Protein AF-A0A4Q9FJA8-F1 (afdb_monomer_lite)

Secondary structure (DSSP, 8-state):
-HHHHHHHHHHHT-SSEEEEEEEETTEEEEEEEE--GGGTT--HHHHHHHHHHHHHHHHHHH-TTS--EEEEEETTSS--------S-------

Foldseek 3Di:
DVVLVVVLCVVVVADDKDWDWDDDPNAIEIEIEGADPVCVPDDPVRVVVSQVVSVVSCCVPPPCPRHDYYHYYYPPDDDPDDPPPVVDDPDDDD

Structure (mmCIF, N/CA/C/O backbone):
data_AF-A0A4Q9FJA8-F1
#
_entry.id   AF-A0A4Q9FJA8-F1
#
loop_
_atom_site.group_PDB
_atom_site.id
_atom_site.type_symbol
_atom_site.label_atom_id
_atom_site.label_alt_id
_atom_site.label_comp_id
_atom_site.label_asym_id
_atom_site.label_entity_id
_atom_site.label_seq_id
_atom_site.pdbx_PDB_ins_code
_atom_site.Cartn_x
_atom_site.Cartn_y
_atom_site.Cartn_z
_atom_site.occupancy
_atom_site.B_iso_or_equiv
_atom_site.auth_seq_id
_atom_site.auth_comp_id
_atom_site.auth_asym_id
_atom_site.auth_atom_id
_atom_site.pdbx_PDB_model_num
ATOM 1 N N . MET A 1 1 ? 0.950 4.291 -12.894 1.00 74.44 1 MET A N 1
ATOM 2 C CA . MET A 1 1 ? 0.688 4.865 -11.549 1.00 74.44 1 MET A CA 1
ATOM 3 C C . MET A 1 1 ? -0.795 4.944 -11.199 1.00 74.44 1 MET A C 1
ATOM 5 O O . MET A 1 1 ? -1.135 4.593 -10.078 1.00 74.44 1 MET A O 1
ATOM 9 N N . LYS A 1 2 ? -1.669 5.404 -12.110 1.00 81.19 2 LYS A N 1
ATOM 10 C CA . LYS A 1 2 ? -3.123 5.462 -11.872 1.00 81.19 2 LYS A CA 1
ATOM 11 C C . LYS A 1 2 ? -3.732 4.080 -11.580 1.00 81.19 2 LYS A C 1
ATOM 13 O O . LYS A 1 2 ? -4.423 3.939 -10.587 1.00 81.19 2 LYS A O 1
ATOM 18 N N . GLU A 1 3 ? -3.365 3.075 -12.369 1.00 84.94 3 GLU A N 1
ATOM 19 C CA . GLU A 1 3 ? -3.805 1.681 -12.198 1.00 84.94 3 GLU A CA 1
ATOM 20 C C . GLU A 1 3 ? -3.414 1.097 -10.832 1.00 84.94 3 GLU A C 1
ATOM 22 O O . GLU A 1 3 ? -4.279 0.679 -10.074 1.00 84.94 3 GLU A O 1
ATOM 27 N N . LEU A 1 4 ? -2.136 1.197 -10.442 1.00 83.62 4 LEU A N 1
ATOM 28 C CA . LEU A 1 4 ? -1.680 0.757 -9.116 1.00 83.62 4 LEU A CA 1
ATOM 29 C C . LEU A 1 4 ? -2.434 1.451 -7.971 1.00 83.62 4 LEU A C 1
ATOM 31 O O . LEU A 1 4 ? -2.753 0.829 -6.961 1.00 83.62 4 LEU A O 1
ATOM 35 N N . LYS A 1 5 ? -2.713 2.751 -8.122 1.00 87.75 5 LYS A N 1
ATOM 36 C CA . LYS A 1 5 ? -3.497 3.503 -7.143 1.00 87.75 5 LYS A CA 1
ATOM 37 C C . LYS A 1 5 ? -4.910 2.931 -7.023 1.00 87.75 5 LYS A C 1
ATOM 39 O O . LYS A 1 5 ? -5.354 2.684 -5.910 1.00 87.75 5 LYS A O 1
ATOM 44 N N . GLU A 1 6 ? -5.588 2.718 -8.147 1.00 90.00 6 GLU A N 1
ATOM 45 C CA . GLU A 1 6 ? -6.950 2.175 -8.194 1.00 90.00 6 GLU A CA 1
ATOM 46 C C . GLU A 1 6 ? -7.023 0.757 -7.622 1.00 90.00 6 GLU A C 1
ATOM 48 O O . GLU A 1 6 ? -7.939 0.455 -6.859 1.00 90.00 6 GLU A O 1
ATOM 53 N N . GLU A 1 7 ? -6.039 -0.089 -7.919 1.00 89.19 7 GLU A N 1
ATOM 54 C CA . GLU A 1 7 ? -6.003 -1.466 -7.431 1.00 89.19 7 GLU A CA 1
ATOM 55 C C . GLU A 1 7 ? -5.782 -1.527 -5.916 1.00 89.19 7 GLU A C 1
ATOM 57 O O . GLU A 1 7 ? -6.541 -2.191 -5.214 1.00 89.19 7 GLU A O 1
ATOM 62 N N . ILE A 1 8 ? -4.831 -0.751 -5.378 1.00 87.44 8 ILE A N 1
ATOM 63 C CA . ILE A 1 8 ? -4.626 -0.646 -3.923 1.00 87.44 8 ILE A CA 1
ATOM 64 C C . ILE A 1 8 ? -5.868 -0.063 -3.237 1.00 87.44 8 ILE A C 1
ATOM 66 O O . ILE A 1 8 ? -6.293 -0.573 -2.198 1.00 87.44 8 ILE A O 1
ATOM 70 N N . SER A 1 9 ? -6.454 0.996 -3.806 1.00 90.31 9 SER A N 1
ATOM 71 C CA . SER A 1 9 ? -7.674 1.610 -3.278 1.00 90.31 9 SER A CA 1
ATOM 72 C C . SER A 1 9 ? -8.826 0.616 -3.219 1.00 90.31 9 SER A C 1
ATOM 74 O O . SER A 1 9 ? -9.521 0.562 -2.212 1.00 90.31 9 SER A O 1
ATOM 76 N N . LYS A 1 10 ? -9.014 -0.198 -4.259 1.00 91.19 10 LYS A N 1
ATOM 77 C CA . LYS A 1 10 ? -10.106 -1.171 -4.327 1.00 91.19 10 LYS A CA 1
ATOM 78 C C . LYS A 1 10 ? -9.884 -2.374 -3.408 1.00 91.19 10 LYS A C 1
ATOM 80 O O . LYS A 1 10 ? -10.819 -2.794 -2.737 1.00 91.19 10 LYS A O 1
ATOM 85 N N . GLU A 1 11 ? -8.671 -2.923 -3.375 1.00 89.94 11 GLU A N 1
ATOM 86 C CA . GLU A 1 11 ? -8.341 -4.134 -2.608 1.00 89.94 11 GLU A CA 1
ATOM 87 C C . GLU A 1 11 ? -8.397 -3.891 -1.088 1.00 89.94 11 GLU A C 1
ATOM 89 O O . GLU A 1 11 ? -8.866 -4.740 -0.333 1.00 89.94 11 GLU A O 1
ATOM 94 N N . TYR A 1 12 ? -7.937 -2.720 -0.631 1.00 87.50 12 TYR A N 1
ATOM 95 C CA . TYR A 1 12 ? -7.827 -2.385 0.799 1.00 87.50 12 TYR A CA 1
ATOM 96 C C . TYR A 1 12 ? -8.777 -1.272 1.248 1.00 87.50 12 TYR A C 1
ATOM 98 O O . TYR A 1 12 ? -8.675 -0.785 2.385 1.00 87.50 12 TYR A O 1
ATOM 106 N N . ASP A 1 13 ? -9.703 -0.875 0.372 1.00 89.69 13 ASP A N 1
ATOM 107 C CA . ASP A 1 13 ? -10.706 0.158 0.634 1.00 89.69 13 ASP A CA 1
ATOM 108 C C . ASP A 1 13 ? -10.053 1.510 1.015 1.00 89.69 13 ASP A C 1
ATOM 110 O O . ASP A 1 13 ? -10.450 2.181 1.959 1.00 89.69 13 ASP A O 1
ATOM 114 N N . ILE A 1 14 ? -8.953 1.882 0.351 1.00 88.75 14 ILE A N 1
ATOM 115 C CA . ILE A 1 14 ? -8.164 3.076 0.704 1.00 88.75 14 ILE A CA 1
ATOM 116 C C . ILE A 1 14 ? -8.619 4.275 -0.120 1.00 88.75 14 ILE A C 1
ATOM 118 O O . ILE A 1 14 ? -8.430 4.300 -1.338 1.00 88.75 14 ILE A O 1
ATOM 122 N N . GLU A 1 15 ? -9.146 5.297 0.541 1.00 87.62 15 GLU A N 1
ATOM 123 C CA . GLU A 1 15 ? -9.674 6.498 -0.110 1.00 87.62 15 GLU A CA 1
ATOM 124 C C . GLU A 1 15 ? -8.568 7.532 -0.351 1.00 87.62 15 GLU A C 1
ATOM 126 O O . GLU A 1 15 ? -8.383 8.029 -1.468 1.00 87.62 15 GLU A O 1
ATOM 131 N N . ASN A 1 16 ? -7.774 7.832 0.679 1.00 87.88 16 ASN A N 1
ATOM 132 C CA . ASN A 1 16 ? -6.690 8.800 0.604 1.00 87.88 16 ASN A CA 1
ATOM 133 C C . ASN A 1 16 ? -5.346 8.091 0.411 1.00 87.88 16 ASN A C 1
ATOM 135 O O . ASN A 1 16 ? -4.643 7.748 1.363 1.00 87.88 16 ASN A O 1
ATOM 139 N N . ILE A 1 17 ? -4.974 7.899 -0.854 1.00 88.25 17 ILE A N 1
ATOM 140 C CA . ILE A 1 17 ? -3.672 7.363 -1.252 1.00 88.25 17 ILE A CA 1
ATOM 141 C C . ILE A 1 17 ? -2.969 8.285 -2.257 1.00 88.25 17 ILE A C 1
ATOM 143 O O . ILE A 1 17 ? -3.536 8.714 -3.273 1.00 88.25 17 ILE A O 1
ATOM 147 N N . LYS A 1 18 ? -1.692 8.568 -1.988 1.00 88.50 18 LYS A N 1
ATOM 148 C CA . LYS A 1 18 ? -0.779 9.270 -2.899 1.00 88.50 18 LYS A CA 1
ATOM 149 C C . LYS A 1 18 ? 0.364 8.337 -3.263 1.00 88.50 18 LYS A C 1
ATOM 151 O O . LYS A 1 18 ? 0.970 7.733 -2.388 1.00 88.50 18 LYS A O 1
ATOM 156 N N . ILE A 1 19 ? 0.662 8.242 -4.552 1.00 86.75 19 ILE A N 1
ATOM 157 C CA . ILE A 1 19 ? 1.775 7.449 -5.076 1.00 86.75 19 ILE A CA 1
ATOM 158 C C . ILE A 1 19 ? 2.706 8.405 -5.814 1.00 86.75 19 ILE A C 1
ATOM 160 O O . ILE A 1 19 ? 2.225 9.270 -6.544 1.00 86.75 19 ILE A O 1
ATOM 164 N N . ASN A 1 20 ? 4.014 8.271 -5.628 1.00 85.62 20 ASN A N 1
ATOM 165 C CA . ASN A 1 20 ? 5.023 8.969 -6.416 1.00 85.62 20 ASN A CA 1
ATOM 166 C C . ASN A 1 20 ? 6.263 8.089 -6.604 1.00 85.62 20 ASN A C 1
ATOM 168 O O . ASN A 1 20 ? 6.467 7.132 -5.862 1.00 85.62 20 ASN A O 1
ATOM 172 N N . ILE A 1 21 ? 7.074 8.411 -7.607 1.00 82.25 21 ILE A N 1
ATOM 173 C CA . ILE A 1 21 ? 8.373 7.778 -7.825 1.00 82.25 21 ILE A CA 1
ATOM 174 C C . ILE A 1 21 ? 9.440 8.856 -7.648 1.00 82.25 21 ILE A C 1
ATOM 176 O O . ILE A 1 21 ? 9.333 9.937 -8.227 1.00 82.25 21 ILE A O 1
ATOM 180 N N . THR A 1 22 ? 10.450 8.580 -6.831 1.00 82.81 22 THR A N 1
ATOM 181 C CA . THR A 1 22 ? 11.584 9.479 -6.580 1.00 82.81 22 THR A CA 1
ATOM 182 C C . THR A 1 22 ? 12.891 8.775 -6.890 1.00 82.81 22 THR A C 1
ATOM 184 O O . THR A 1 22 ? 13.029 7.600 -6.574 1.00 82.81 22 THR A O 1
ATOM 187 N N . ASN A 1 23 ? 13.874 9.499 -7.417 1.00 80.75 23 ASN A N 1
ATOM 188 C CA . ASN A 1 23 ? 15.222 8.966 -7.594 1.00 80.75 23 ASN A CA 1
ATOM 189 C C . ASN A 1 23 ? 16.052 9.214 -6.329 1.00 80.75 23 ASN A C 1
ATOM 191 O O . ASN A 1 23 ? 16.233 10.367 -5.936 1.00 80.75 23 ASN A O 1
ATOM 195 N N . GLN A 1 24 ? 16.564 8.153 -5.708 1.00 68.62 24 GLN A N 1
ATOM 196 C CA . GLN A 1 24 ? 17.541 8.225 -4.617 1.00 68.62 24 GLN A CA 1
ATOM 197 C C . GLN A 1 24 ? 18.792 7.453 -5.023 1.00 68.62 24 GLN A C 1
ATOM 199 O O . GLN A 1 24 ? 18.701 6.275 -5.338 1.00 68.62 24 GLN A O 1
ATOM 204 N N . AS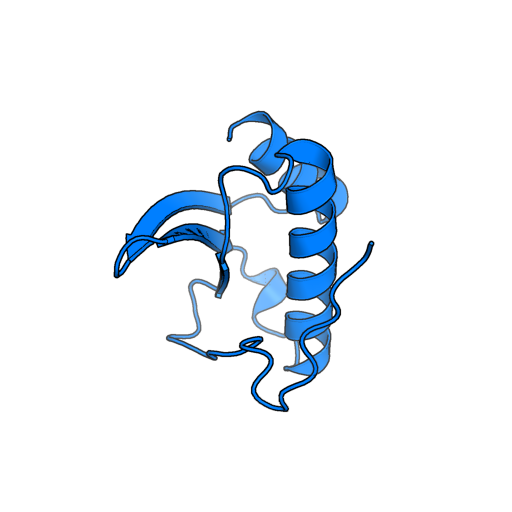P A 1 25 ? 19.949 8.119 -5.054 1.00 65.69 25 ASP A N 1
ATOM 205 C CA . ASP A 1 25 ? 21.266 7.493 -5.252 1.00 65.69 25 ASP A CA 1
ATOM 206 C C . ASP A 1 25 ? 21.348 6.462 -6.401 1.00 65.69 25 ASP A C 1
ATOM 208 O O . ASP A 1 25 ? 22.036 5.450 -6.291 1.00 65.69 25 ASP A O 1
ATOM 212 N N . LYS A 1 26 ? 20.705 6.777 -7.541 1.00 67.81 26 LYS A N 1
ATOM 213 C CA . LYS A 1 26 ? 20.600 5.968 -8.784 1.00 67.81 26 LYS A CA 1
ATOM 214 C C . LYS A 1 26 ? 19.527 4.872 -8.790 1.00 67.81 26 LYS A C 1
ATOM 216 O O . LYS A 1 26 ? 19.440 4.130 -9.764 1.00 67.81 26 LYS A O 1
ATOM 221 N N . GLU A 1 27 ? 18.678 4.811 -7.775 1.00 70.12 27 GLU A N 1
ATOM 222 C CA . GLU A 1 27 ? 17.547 3.888 -7.703 1.00 70.12 27 GLU A CA 1
ATOM 223 C C . GLU A 1 27 ? 16.221 4.650 -7.794 1.00 70.12 27 GLU A C 1
ATOM 225 O O . GLU A 1 27 ? 16.064 5.723 -7.203 1.00 70.12 27 GLU A O 1
ATOM 230 N N . GLN A 1 28 ? 15.249 4.097 -8.526 1.00 75.44 28 GLN A N 1
ATOM 231 C CA . GLN A 1 28 ? 13.877 4.596 -8.467 1.00 75.44 28 GLN A CA 1
ATOM 232 C C . GLN A 1 28 ? 13.175 3.992 -7.249 1.00 75.44 28 GLN A C 1
ATOM 234 O O . GLN A 1 28 ? 13.135 2.771 -7.061 1.00 75.44 28 GLN A O 1
ATOM 239 N N . VAL A 1 29 ? 12.601 4.869 -6.434 1.00 78.38 29 VAL A N 1
ATOM 240 C CA . VAL A 1 29 ? 11.875 4.543 -5.211 1.00 78.38 29 VAL A CA 1
ATOM 241 C C . VAL A 1 29 ? 10.406 4.875 -5.406 1.00 78.38 29 VAL A C 1
ATOM 243 O O . VAL A 1 29 ? 10.053 6.031 -5.627 1.00 78.38 29 VAL A O 1
ATOM 246 N N . LEU A 1 30 ? 9.542 3.876 -5.278 1.00 81.31 30 LEU A N 1
ATOM 247 C CA . LEU A 1 30 ? 8.097 4.042 -5.245 1.00 81.31 30 LEU A CA 1
ATOM 248 C C . LEU A 1 30 ? 7.656 4.421 -3.830 1.00 81.31 30 LEU A C 1
ATOM 250 O O . LEU A 1 30 ? 7.711 3.597 -2.920 1.00 81.31 30 LEU A O 1
ATOM 254 N N . ASN A 1 31 ? 7.174 5.644 -3.631 1.00 83.00 31 ASN A N 1
ATOM 255 C CA . ASN A 1 31 ? 6.576 6.053 -2.366 1.00 83.00 31 ASN A CA 1
ATOM 256 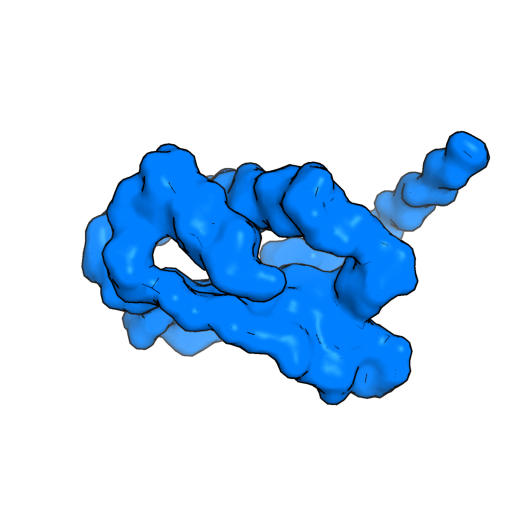C C . ASN A 1 31 ? 5.055 5.997 -2.457 1.00 83.00 31 ASN A C 1
ATOM 258 O O . ASN A 1 31 ? 4.445 6.537 -3.379 1.00 83.00 31 ASN A O 1
ATOM 262 N N . ILE A 1 32 ? 4.449 5.387 -1.447 1.00 84.75 32 ILE A N 1
ATOM 263 C CA . ILE A 1 32 ? 3.012 5.292 -1.248 1.00 84.75 32 ILE A CA 1
ATOM 264 C C . ILE A 1 32 ? 2.706 5.902 0.118 1.00 84.75 32 ILE A C 1
ATOM 266 O O . ILE A 1 32 ? 3.265 5.503 1.140 1.00 84.75 32 ILE A O 1
ATOM 270 N N . LEU A 1 33 ? 1.822 6.888 0.139 1.00 86.62 33 LEU A N 1
ATOM 271 C CA . LEU A 1 33 ? 1.318 7.526 1.346 1.00 86.62 33 LEU A CA 1
ATOM 272 C C . LEU A 1 33 ? -0.162 7.187 1.489 1.00 86.62 33 LEU A C 1
ATOM 274 O O . LEU A 1 33 ? -0.932 7.450 0.568 1.00 86.62 33 LEU A O 1
ATOM 278 N N . ILE A 1 34 ? -0.538 6.642 2.641 1.00 85.94 34 ILE A N 1
ATOM 279 C CA . ILE A 1 34 ? -1.920 6.376 3.035 1.00 85.94 34 ILE A CA 1
ATOM 280 C C . ILE A 1 34 ? -2.323 7.397 4.101 1.00 85.94 34 ILE A C 1
ATOM 282 O O . ILE A 1 34 ? -1.702 7.475 5.161 1.00 85.94 34 ILE A O 1
ATOM 286 N N . GLY A 1 35 ? -3.370 8.167 3.826 1.00 83.69 35 GLY A N 1
ATOM 287 C CA . GLY A 1 35 ? -3.921 9.182 4.726 1.00 83.69 35 GLY A CA 1
ATOM 288 C C . GLY A 1 35 ? -5.183 8.766 5.475 1.00 83.69 35 GLY A C 1
ATOM 289 O O . GLY A 1 35 ? -5.785 9.582 6.172 1.00 83.69 35 GLY A O 1
ATOM 290 N N . ASP A 1 36 ? -5.598 7.506 5.359 1.00 83.81 36 ASP A N 1
ATOM 291 C CA . ASP A 1 36 ? -6.837 7.042 5.972 1.00 83.81 36 ASP A CA 1
ATOM 292 C C . ASP A 1 36 ? -6.675 6.757 7.464 1.00 83.81 36 ASP A C 1
ATOM 294 O O . ASP A 1 36 ? -5.843 5.959 7.909 1.00 83.81 36 ASP A O 1
ATOM 298 N N . SER A 1 37 ? -7.559 7.360 8.256 1.00 81.50 37 SER A N 1
ATOM 299 C CA . SER A 1 37 ? -7.500 7.267 9.714 1.00 81.50 37 SER A CA 1
ATOM 300 C C . SER A 1 37 ? -7.755 5.860 10.270 1.00 81.50 37 SER A C 1
ATOM 302 O O . SER A 1 37 ? -7.305 5.558 11.379 1.00 81.50 37 SER A O 1
ATOM 304 N N . LYS A 1 38 ? -8.400 4.977 9.493 1.00 84.94 38 LYS A N 1
ATOM 305 C CA . LYS A 1 38 ? -8.671 3.580 9.867 1.00 84.94 38 LYS A CA 1
ATOM 306 C C . LYS A 1 38 ? -7.399 2.761 10.115 1.00 84.94 38 LYS A C 1
ATOM 308 O O . LYS A 1 38 ? -7.424 1.801 10.882 1.00 84.94 38 LYS A O 1
ATOM 313 N N . PHE A 1 39 ? -6.273 3.174 9.530 1.00 83.25 39 PHE A N 1
ATOM 314 C CA . PHE A 1 39 ? -4.978 2.517 9.713 1.00 83.25 39 PHE A CA 1
ATOM 315 C C . PHE A 1 39 ? -4.175 3.050 10.907 1.00 83.25 39 PHE A C 1
ATOM 317 O O . PHE A 1 39 ? -3.158 2.456 11.263 1.00 83.25 39 PHE A O 1
ATOM 324 N N . ASN A 1 40 ? -4.627 4.117 11.579 1.00 79.75 40 ASN A N 1
ATOM 325 C CA . ASN A 1 40 ? -3.927 4.661 12.752 1.00 79.75 40 ASN A CA 1
ATOM 326 C C . ASN A 1 40 ? -3.846 3.642 13.894 1.00 79.75 40 ASN A C 1
ATOM 328 O O . ASN A 1 40 ? -2.837 3.562 14.585 1.00 79.75 40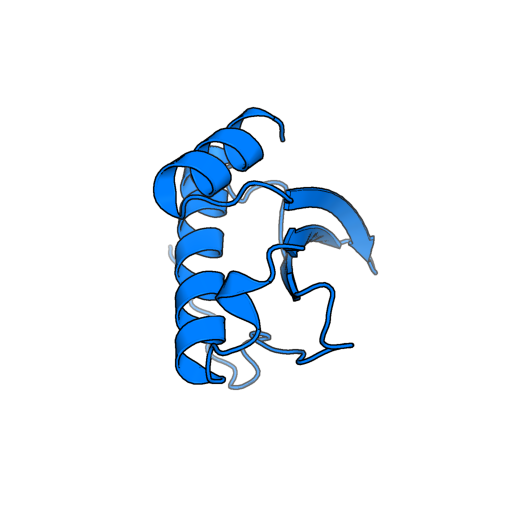 ASN A O 1
ATOM 332 N N . ASN A 1 41 ? -4.887 2.821 14.050 1.00 81.00 41 ASN A N 1
ATOM 333 C CA . ASN A 1 41 ? -4.962 1.809 15.104 1.00 81.00 41 ASN A CA 1
ATOM 334 C C . ASN A 1 41 ? -4.256 0.497 14.726 1.00 81.00 41 ASN A C 1
ATOM 336 O O . ASN A 1 41 ? -4.305 -0.474 15.483 1.00 81.00 41 ASN A O 1
ATOM 340 N N . TYR A 1 42 ? -3.623 0.418 13.551 1.00 82.62 42 TYR A N 1
ATOM 341 C CA . TYR A 1 42 ? -2.874 -0.774 13.181 1.00 82.62 42 TYR A CA 1
ATOM 342 C C . TYR A 1 42 ? -1.608 -0.869 14.031 1.00 82.62 42 TYR A C 1
ATOM 344 O O . TYR A 1 42 ? -0.781 0.044 14.065 1.00 82.62 42 TYR A O 1
ATOM 352 N N . ASN A 1 43 ? -1.415 -2.028 14.657 1.00 82.00 43 ASN A N 1
ATOM 353 C CA . ASN A 1 43 ? -0.130 -2.372 15.249 1.00 82.00 43 ASN A CA 1
ATOM 354 C C . ASN A 1 43 ? 0.945 -2.562 14.160 1.00 82.00 43 ASN A C 1
ATOM 356 O O . ASN A 1 43 ? 0.646 -2.722 12.971 1.00 82.00 43 ASN A O 1
ATOM 360 N N . THR A 1 44 ? 2.211 -2.590 14.575 1.00 79.06 44 THR A N 1
ATOM 361 C CA . THR A 1 44 ? 3.368 -2.729 13.677 1.00 79.06 44 THR A CA 1
ATOM 362 C C . THR A 1 44 ? 3.250 -3.930 12.738 1.00 79.06 44 THR A C 1
ATOM 364 O O . THR A 1 44 ? 3.532 -3.805 11.550 1.00 79.06 44 THR A O 1
ATOM 367 N N . ARG A 1 45 ? 2.769 -5.079 13.232 1.00 81.25 45 ARG A N 1
ATOM 368 C CA . ARG A 1 45 ? 2.617 -6.301 12.428 1.00 81.25 45 ARG A CA 1
ATOM 369 C C . ARG A 1 45 ? 1.583 -6.130 11.316 1.00 81.25 45 ARG A C 1
ATOM 371 O O . ARG A 1 45 ? 1.825 -6.546 10.187 1.00 81.25 45 ARG A O 1
ATOM 378 N N . ASN A 1 46 ? 0.448 -5.503 11.614 1.00 82.69 46 ASN A N 1
ATOM 379 C CA . ASN A 1 46 ? -0.599 -5.243 10.629 1.00 82.69 46 ASN A CA 1
ATOM 380 C C . ASN A 1 46 ? -0.139 -4.218 9.586 1.00 82.69 46 ASN A C 1
ATOM 382 O O . ASN A 1 46 ? -0.399 -4.407 8.400 1.00 82.69 46 ASN A O 1
ATOM 386 N N . LYS A 1 47 ? 0.609 -3.184 9.998 1.00 81.88 47 LYS A N 1
ATOM 387 C CA . LYS A 1 47 ? 1.230 -2.218 9.074 1.00 81.88 47 LYS A CA 1
ATOM 388 C C . LYS A 1 47 ? 2.246 -2.893 8.149 1.00 81.88 47 LYS A C 1
ATOM 390 O O . LYS A 1 47 ? 2.206 -2.675 6.943 1.00 81.88 47 LYS A O 1
ATOM 395 N N . GLN A 1 48 ? 3.105 -3.760 8.688 1.00 80.31 48 GLN A N 1
ATOM 396 C CA . GLN A 1 48 ? 4.068 -4.542 7.903 1.00 80.31 48 GLN A CA 1
ATOM 397 C C . GLN A 1 48 ? 3.376 -5.493 6.922 1.00 80.31 48 GLN A C 1
ATOM 399 O O . GLN A 1 48 ? 3.782 -5.574 5.765 1.00 80.31 48 GLN A O 1
ATOM 404 N N . LYS A 1 49 ? 2.309 -6.179 7.354 1.00 84.44 49 LYS A N 1
ATOM 405 C CA . LYS A 1 49 ? 1.516 -7.051 6.478 1.00 84.44 49 LYS A CA 1
ATOM 406 C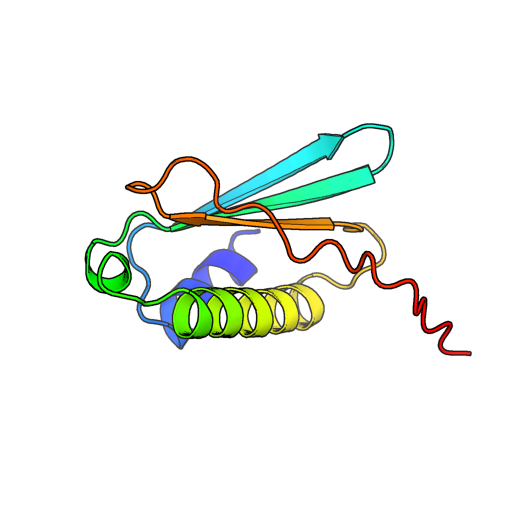 C . LYS A 1 49 ? 0.901 -6.262 5.321 1.00 84.44 49 LYS A C 1
ATOM 408 O O . LYS A 1 49 ? 1.018 -6.688 4.179 1.00 84.44 49 LYS A O 1
ATOM 413 N N . LEU A 1 50 ? 0.300 -5.105 5.603 1.00 84.69 50 LEU A N 1
ATOM 414 C CA . LEU A 1 50 ? -0.273 -4.241 4.571 1.00 84.69 50 LEU A CA 1
ATOM 415 C C . LEU A 1 50 ? 0.803 -3.738 3.597 1.00 84.69 50 LEU A C 1
ATOM 417 O O . LEU A 1 50 ? 0.612 -3.807 2.387 1.00 84.69 50 LEU A O 1
ATOM 421 N N . ALA A 1 51 ? 1.958 -3.306 4.110 1.00 83.69 51 ALA A N 1
ATOM 422 C CA . ALA A 1 51 ? 3.090 -2.890 3.285 1.00 83.69 51 ALA A CA 1
ATOM 423 C C . ALA A 1 51 ? 3.577 -4.005 2.352 1.00 83.69 51 ALA A C 1
ATOM 425 O O . ALA A 1 51 ? 3.844 -3.756 1.178 1.00 83.69 51 ALA A O 1
ATOM 426 N N . PHE A 1 52 ? 3.656 -5.235 2.858 1.00 80.69 52 PHE A N 1
ATOM 427 C CA . PHE A 1 52 ? 4.081 -6.390 2.079 1.00 80.69 52 PHE A CA 1
ATOM 428 C C . PHE A 1 52 ? 3.091 -6.741 0.963 1.00 80.69 52 PHE A C 1
ATOM 430 O O . PHE A 1 52 ? 3.502 -6.936 -0.181 1.00 80.69 52 PHE A O 1
ATOM 437 N N . GLU A 1 53 ? 1.792 -6.792 1.261 1.00 83.94 53 GLU A N 1
ATOM 438 C CA . GLU A 1 53 ? 0.793 -7.126 0.242 1.00 83.94 53 GLU A CA 1
ATOM 439 C C . GLU A 1 53 ? 0.644 -6.011 -0.808 1.00 83.94 53 GLU A C 1
ATOM 441 O O . GLU A 1 53 ? 0.555 -6.305 -2.001 1.00 83.94 53 GLU A O 1
ATOM 446 N N . ILE A 1 54 ? 0.739 -4.735 -0.410 1.00 84.44 54 ILE A N 1
ATOM 447 C CA . ILE A 1 54 ? 0.827 -3.605 -1.351 1.00 84.44 54 ILE A CA 1
ATOM 448 C C . ILE A 1 54 ? 2.082 -3.719 -2.228 1.00 84.44 54 ILE A C 1
ATOM 450 O O . ILE A 1 54 ? 2.006 -3.493 -3.434 1.00 84.44 54 ILE A O 1
ATOM 454 N N . GLY A 1 55 ? 3.226 -4.112 -1.661 1.00 80.62 55 GLY A N 1
ATOM 455 C CA . GLY A 1 55 ? 4.453 -4.356 -2.423 1.00 80.62 55 GLY A CA 1
ATOM 456 C C . GLY A 1 55 ? 4.293 -5.465 -3.468 1.00 80.62 55 GLY A C 1
ATOM 457 O O . GLY A 1 55 ? 4.744 -5.315 -4.602 1.00 80.62 55 GLY A O 1
ATOM 458 N N . LYS A 1 56 ? 3.585 -6.551 -3.131 1.00 79.88 56 LYS A N 1
ATOM 459 C CA . LYS A 1 56 ? 3.266 -7.633 -4.079 1.00 79.88 56 LYS A CA 1
ATOM 460 C C . LYS A 1 56 ? 2.338 -7.173 -5.199 1.00 79.88 56 LYS A C 1
ATOM 462 O O . LYS A 1 56 ? 2.540 -7.572 -6.343 1.00 79.88 56 LYS A O 1
ATOM 467 N N . LEU A 1 57 ? 1.341 -6.349 -4.889 1.00 82.06 57 LEU A N 1
ATOM 468 C CA . LEU A 1 57 ? 0.464 -5.741 -5.893 1.00 82.06 57 LEU A CA 1
ATOM 469 C C . LEU A 1 57 ? 1.249 -4.809 -6.817 1.00 82.06 57 LEU A C 1
ATOM 471 O O . LEU A 1 57 ? 1.182 -4.960 -8.032 1.00 82.06 57 LEU A O 1
ATOM 475 N N . ALA A 1 58 ? 2.087 -3.933 -6.261 1.00 79.88 58 ALA A N 1
ATOM 476 C CA . ALA A 1 58 ? 2.965 -3.072 -7.050 1.00 79.88 58 ALA A CA 1
ATOM 477 C C . ALA A 1 58 ? 3.873 -3.873 -7.992 1.00 79.88 58 ALA A C 1
ATOM 479 O O . ALA A 1 58 ? 4.026 -3.498 -9.151 1.00 79.88 58 ALA A O 1
ATOM 480 N N . PHE A 1 59 ? 4.415 -5.004 -7.534 1.00 76.50 59 PHE A N 1
ATOM 481 C CA . PHE A 1 59 ? 5.233 -5.887 -8.364 1.00 76.50 59 PHE A CA 1
ATOM 482 C C . PHE A 1 59 ? 4.448 -6.494 -9.536 1.00 76.50 59 PHE A C 1
ATOM 484 O O . PHE A 1 59 ? 4.943 -6.507 -10.661 1.00 76.50 59 PHE A O 1
ATOM 491 N N . LYS A 1 60 ? 3.221 -6.971 -9.284 1.00 78.31 60 LYS A N 1
ATOM 492 C CA . LYS A 1 60 ? 2.346 -7.542 -10.321 1.00 78.31 60 LYS A CA 1
ATOM 493 C C . LYS A 1 60 ? 1.947 -6.514 -11.378 1.00 78.31 60 LYS A C 1
ATOM 495 O O . LYS A 1 60 ? 1.916 -6.847 -12.555 1.00 78.31 60 LYS A O 1
ATOM 500 N N . VAL A 1 61 ? 1.639 -5.293 -10.947 1.00 77.62 61 VAL A N 1
ATOM 501 C CA . VAL A 1 61 ? 1.110 -4.235 -11.817 1.00 77.62 61 VAL A CA 1
ATOM 502 C C . VAL A 1 61 ? 2.218 -3.522 -12.582 1.00 77.62 61 VAL A C 1
ATOM 504 O O . VAL A 1 61 ? 2.032 -3.165 -13.739 1.00 77.62 61 VAL A O 1
ATOM 507 N N . TYR A 1 62 ? 3.366 -3.275 -11.944 1.00 68.69 62 TYR A N 1
ATOM 508 C CA . TYR A 1 62 ? 4.358 -2.344 -12.484 1.00 68.69 62 TYR A CA 1
ATOM 509 C C . TYR A 1 62 ? 5.587 -2.998 -13.120 1.00 68.69 62 TYR A C 1
ATOM 511 O O . TYR A 1 62 ? 6.265 -2.315 -13.875 1.00 68.69 62 TYR A O 1
ATOM 519 N N . ASN A 1 63 ? 5.836 -4.296 -12.892 1.00 60.88 63 ASN A N 1
ATOM 520 C CA . ASN A 1 63 ? 7.017 -5.043 -13.357 1.00 60.88 63 ASN A CA 1
ATOM 521 C C . ASN A 1 63 ? 8.362 -4.421 -12.863 1.00 60.88 63 ASN A C 1
ATOM 523 O O . ASN A 1 63 ? 8.640 -3.238 -13.046 1.00 60.88 63 ASN A O 1
ATOM 527 N N . PRO A 1 64 ? 9.252 -5.179 -12.204 1.00 53.91 64 PRO A N 1
ATOM 528 C CA . PRO A 1 64 ? 10.343 -4.632 -11.383 1.00 53.91 64 PRO A CA 1
ATOM 529 C C . PRO A 1 64 ? 11.553 -4.092 -12.163 1.00 53.91 64 PRO A C 1
ATOM 531 O O . PRO A 1 64 ? 12.564 -3.771 -11.546 1.00 53.91 64 PRO A O 1
ATOM 534 N N . SER A 1 65 ? 11.503 -4.012 -13.496 1.00 60.06 65 SER A N 1
ATOM 535 C CA . SER A 1 65 ? 12.644 -3.541 -14.293 1.00 60.06 65 SER A CA 1
ATOM 536 C C . SER A 1 65 ? 13.026 -2.088 -13.992 1.00 60.06 65 SER A C 1
ATOM 538 O O . SER A 1 65 ? 14.199 -1.748 -14.122 1.00 60.06 65 SER A O 1
ATOM 540 N N . ASP A 1 66 ? 12.074 -1.272 -13.524 1.00 54.75 66 ASP A N 1
ATOM 541 C CA . ASP A 1 66 ? 12.298 0.156 -13.274 1.00 54.75 66 ASP A CA 1
ATOM 542 C C . ASP A 1 66 ? 12.287 0.548 -11.786 1.00 54.75 66 ASP A C 1
ATOM 544 O O . ASP A 1 66 ? 12.889 1.558 -11.430 1.00 54.75 66 ASP A O 1
ATOM 548 N N . ILE A 1 67 ? 11.652 -0.233 -10.899 1.00 58.53 67 ILE A N 1
ATOM 549 C CA . ILE A 1 67 ? 11.478 0.106 -9.473 1.00 58.53 67 ILE A CA 1
ATOM 550 C C . ILE A 1 67 ? 12.275 -0.858 -8.593 1.00 58.53 67 ILE A C 1
ATOM 552 O O . ILE A 1 67 ? 11.949 -2.039 -8.492 1.00 58.53 67 ILE A O 1
ATOM 556 N N . ILE A 1 68 ? 13.280 -0.320 -7.900 1.00 60.72 68 ILE A N 1
ATOM 557 C CA . ILE A 1 68 ? 14.204 -1.096 -7.056 1.00 60.72 68 ILE A CA 1
ATOM 558 C C . ILE A 1 68 ? 13.768 -1.054 -5.582 1.00 60.72 68 ILE A C 1
ATOM 560 O O . ILE A 1 68 ? 14.010 -2.001 -4.833 1.00 60.72 68 ILE A O 1
ATOM 564 N N . LEU A 1 69 ? 13.070 0.010 -5.159 1.00 66.25 69 LEU A N 1
ATOM 565 C CA . LEU A 1 69 ? 12.672 0.227 -3.764 1.00 66.25 69 LEU A CA 1
ATOM 566 C C . LEU A 1 69 ? 11.220 0.703 -3.626 1.00 66.25 69 LEU A C 1
ATOM 568 O O . LEU A 1 69 ? 10.717 1.455 -4.456 1.00 66.25 69 LEU A O 1
ATOM 572 N N . GLY A 1 70 ? 10.565 0.314 -2.526 1.00 72.12 70 GLY A N 1
ATOM 573 C CA . GLY A 1 70 ? 9.211 0.746 -2.170 1.00 72.12 70 GLY A CA 1
ATOM 574 C C . GLY A 1 70 ? 9.115 1.250 -0.727 1.00 72.12 70 GLY A C 1
ATOM 575 O O . GLY A 1 70 ? 9.631 0.614 0.193 1.00 72.12 70 GLY A O 1
ATOM 576 N N . LYS A 1 71 ? 8.434 2.379 -0.510 1.00 78.94 71 LYS A N 1
ATOM 577 C CA . LYS A 1 71 ? 8.186 2.980 0.810 1.00 78.94 71 LYS A CA 1
ATOM 578 C C . LYS A 1 71 ? 6.688 3.185 1.028 1.00 78.94 71 LYS A C 1
ATOM 580 O O . LYS A 1 71 ? 6.066 3.931 0.281 1.00 78.94 71 LYS A O 1
ATOM 585 N N . LEU A 1 72 ? 6.130 2.601 2.092 1.00 81.94 72 LEU A N 1
ATOM 586 C CA . LEU A 1 72 ? 4.762 2.869 2.550 1.00 81.94 72 LEU A CA 1
ATOM 587 C C . LEU A 1 72 ? 4.783 3.757 3.801 1.00 81.94 72 LEU A C 1
ATOM 589 O O . LEU A 1 72 ? 5.497 3.458 4.755 1.00 81.94 72 LEU A O 1
ATOM 593 N N . THR A 1 73 ? 4.014 4.844 3.803 1.00 81.25 73 THR A N 1
ATOM 594 C CA . THR A 1 73 ? 3.925 5.804 4.919 1.00 81.25 73 THR A CA 1
ATOM 595 C C . THR A 1 73 ? 2.462 6.046 5.291 1.00 81.25 73 THR A C 1
ATOM 597 O O . THR A 1 73 ? 1.615 6.110 4.404 1.00 81.25 73 THR A O 1
ATOM 600 N N . PHE A 1 74 ? 2.167 6.210 6.583 1.00 81.12 74 PHE A N 1
ATOM 601 C CA . PHE A 1 74 ? 0.830 6.548 7.086 1.00 81.12 74 PHE A CA 1
ATOM 602 C C . PHE A 1 74 ? 0.832 7.997 7.603 1.00 81.12 74 PHE A C 1
ATOM 604 O O . PHE A 1 74 ? 1.690 8.353 8.405 1.00 81.12 74 PHE A O 1
ATOM 611 N N . GLU A 1 75 ? -0.101 8.841 7.150 1.00 68.19 75 GLU A N 1
ATOM 612 C 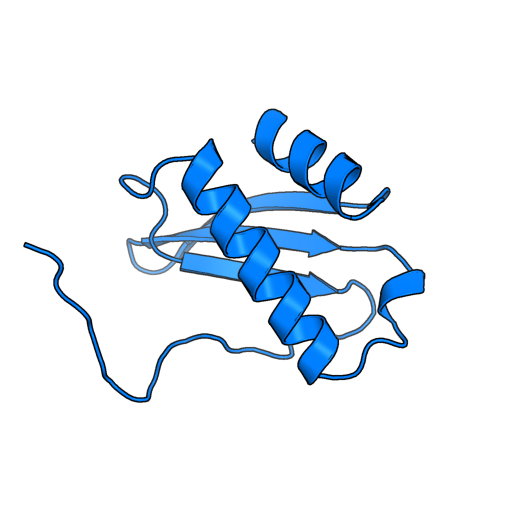CA . GLU A 1 75 ? -0.068 10.320 7.274 1.00 68.19 75 GLU A CA 1
ATOM 613 C C . GLU A 1 75 ? -0.118 10.855 8.733 1.00 68.19 75 GLU A C 1
ATOM 615 O O . GLU A 1 75 ? 0.085 12.046 8.950 1.00 68.19 75 GLU A O 1
ATOM 620 N N . LYS A 1 76 ? -0.302 9.994 9.752 1.00 59.62 76 LYS A N 1
ATOM 621 C CA . LYS A 1 76 ? -0.207 10.347 11.189 1.00 59.62 76 LYS A CA 1
ATOM 622 C C . LYS A 1 76 ? 1.029 9.825 11.933 1.00 59.62 76 LYS A C 1
ATOM 624 O O . LYS A 1 76 ? 1.182 10.124 13.114 1.00 59.62 76 LYS A O 1
ATOM 629 N N . GLU A 1 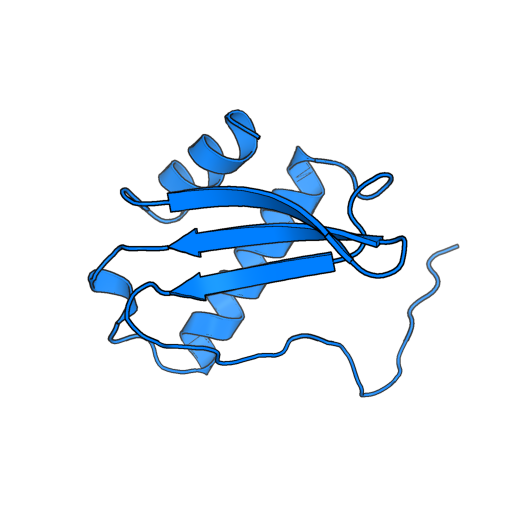77 ? 1.919 9.080 11.286 1.00 51.28 77 GLU A N 1
ATOM 630 C CA . GLU A 1 77 ? 3.150 8.589 11.913 1.00 51.28 77 GLU A CA 1
ATOM 631 C C . GLU A 1 77 ? 4.359 8.909 11.034 1.00 51.28 77 GLU A C 1
ATOM 633 O O . GLU A 1 77 ? 4.615 8.272 10.009 1.00 51.28 77 GLU A O 1
ATOM 638 N N . SER A 1 78 ? 5.133 9.911 11.457 1.00 38.38 78 SER A N 1
ATOM 639 C CA . SER A 1 78 ? 6.450 10.193 10.897 1.00 38.38 78 SER A CA 1
ATOM 640 C C . SER A 1 78 ? 7.371 8.985 11.100 1.00 38.38 78 SER A C 1
ATOM 642 O O . SER A 1 78 ? 7.841 8.732 12.202 1.00 38.38 78 SER A O 1
ATOM 644 N N . ASN A 1 79 ? 7.644 8.278 10.000 1.00 42.22 79 ASN A N 1
ATOM 645 C CA . ASN A 1 79 ? 8.712 7.294 9.799 1.00 42.22 79 ASN A CA 1
ATOM 646 C C . ASN A 1 79 ? 8.819 6.149 10.830 1.00 42.22 79 ASN A C 1
ATOM 648 O O . ASN A 1 79 ? 9.707 6.144 11.678 1.00 42.22 79 ASN A O 1
ATOM 652 N N . TYR A 1 80 ? 8.073 5.065 10.599 1.00 36.44 80 TYR A N 1
ATOM 653 C CA . TYR A 1 80 ? 8.605 3.721 10.853 1.00 36.44 80 TYR A CA 1
ATOM 654 C C . TYR A 1 80 ? 9.232 3.190 9.564 1.00 36.44 80 TYR A C 1
ATOM 656 O O . TYR A 1 80 ? 8.573 2.613 8.701 1.00 36.44 80 TYR A O 1
ATOM 664 N N . GLY A 1 81 ? 10.527 3.460 9.406 1.00 33.47 81 GLY A N 1
ATOM 665 C CA . GLY A 1 81 ? 11.338 2.841 8.371 1.00 33.47 81 GLY A CA 1
ATOM 666 C C . GLY A 1 81 ? 11.601 1.374 8.703 1.00 33.47 81 GLY A C 1
ATOM 667 O O . GLY A 1 81 ? 12.078 1.076 9.794 1.00 33.47 81 GLY A O 1
ATOM 668 N N . LEU A 1 82 ? 11.295 0.500 7.737 1.00 40.72 82 LEU A N 1
ATOM 669 C CA . LEU A 1 82 ? 12.050 -0.678 7.276 1.00 40.72 82 LEU A CA 1
ATOM 670 C C . LEU A 1 82 ? 11.114 -1.843 6.914 1.00 40.72 82 LEU A C 1
ATOM 672 O O . LEU A 1 82 ? 10.594 -2.543 7.776 1.00 40.72 82 LEU A O 1
ATOM 676 N N . VAL A 1 83 ? 11.064 -2.152 5.618 1.00 32.66 83 VAL A N 1
ATOM 677 C CA . VAL A 1 83 ? 11.677 -3.407 5.164 1.00 32.66 83 VAL A CA 1
ATOM 678 C C . VAL A 1 83 ? 12.795 -3.031 4.186 1.00 32.66 83 VAL A C 1
ATOM 680 O O . VAL A 1 83 ? 12.637 -3.102 2.977 1.00 32.66 83 VAL A O 1
ATOM 683 N N . LYS A 1 84 ? 13.939 -2.578 4.710 1.00 33.81 84 LYS A N 1
ATOM 684 C CA . LYS A 1 84 ? 15.220 -2.884 4.062 1.00 33.81 84 LYS A CA 1
ATOM 685 C C . LYS A 1 84 ? 15.581 -4.243 4.642 1.00 33.81 84 LYS A C 1
ATOM 687 O O . LYS A 1 84 ? 15.696 -4.372 5.861 1.00 33.81 84 LYS A O 1
ATOM 692 N N . THR A 1 85 ? 15.671 -5.267 3.806 1.00 32.56 85 THR A N 1
ATOM 693 C CA . THR A 1 85 ? 16.196 -6.576 4.196 1.00 32.56 85 THR A CA 1
ATOM 694 C C . THR A 1 85 ? 17.680 -6.418 4.534 1.00 32.56 85 THR A C 1
ATOM 696 O O . THR A 1 85 ? 18.550 -6.675 3.710 1.00 32.56 85 THR A O 1
ATOM 699 N N . SER A 1 86 ? 17.990 -5.938 5.736 1.00 28.64 86 SER A N 1
ATOM 700 C CA . SER A 1 86 ? 19.322 -6.028 6.334 1.00 28.64 86 SER A CA 1
ATOM 701 C C . SER A 1 86 ? 19.304 -7.057 7.464 1.00 28.64 86 SER A C 1
ATOM 703 O O . SER A 1 86 ? 19.738 -6.807 8.580 1.00 28.64 86 SER A O 1
ATOM 705 N N . SER A 1 87 ? 18.761 -8.234 7.178 1.00 31.62 87 SER A N 1
ATOM 706 C CA . SER A 1 87 ? 19.583 -9.437 7.269 1.00 31.62 87 SER A CA 1
ATOM 707 C C . SER A 1 87 ? 19.813 -9.824 5.820 1.00 31.62 87 SER A C 1
ATOM 709 O O . SER A 1 87 ? 18.858 -10.110 5.100 1.00 31.62 87 SER A O 1
ATOM 711 N N . SER A 1 88 ? 21.052 -9.696 5.360 1.00 34.78 88 SER A N 1
ATOM 712 C CA . SER A 1 88 ? 21.467 -10.070 4.018 1.00 34.78 88 SER A CA 1
ATOM 713 C C . SER A 1 88 ? 20.979 -11.487 3.731 1.00 34.78 88 SER A C 1
ATOM 715 O O . SER A 1 88 ? 21.515 -12.447 4.268 1.00 34.78 88 SER A O 1
ATOM 717 N N . ASN A 1 89 ? 19.950 -11.601 2.904 1.00 30.55 89 ASN A N 1
ATOM 718 C CA . ASN A 1 89 ? 19.714 -12.766 2.073 1.00 30.55 89 ASN A CA 1
ATOM 719 C C . ASN A 1 89 ? 19.131 -12.247 0.767 1.00 30.55 89 ASN A C 1
ATOM 721 O O . ASN A 1 89 ? 17.925 -12.216 0.535 1.00 30.55 89 ASN A O 1
ATOM 725 N N . SER A 1 90 ? 20.049 -11.772 -0.068 1.00 29.98 90 SER A N 1
ATOM 726 C CA . SER A 1 90 ? 19.817 -11.492 -1.473 1.00 29.98 90 SER A CA 1
ATOM 727 C C . SER A 1 90 ? 19.498 -12.819 -2.157 1.00 29.98 90 SER A C 1
ATOM 729 O O . SER A 1 90 ? 20.388 -13.652 -2.325 1.00 29.98 90 SER A O 1
ATOM 731 N N . TYR A 1 91 ? 18.241 -13.048 -2.537 1.00 26.34 91 TYR A N 1
ATOM 732 C CA . TYR A 1 91 ? 17.903 -14.208 -3.354 1.00 26.34 91 TYR A CA 1
ATOM 733 C C . TYR A 1 91 ? 18.046 -13.835 -4.828 1.00 26.34 91 TYR A C 1
ATOM 735 O O . TYR A 1 91 ? 17.268 -13.056 -5.373 1.00 26.34 91 TYR A O 1
ATOM 743 N N . LYS A 1 92 ? 19.084 -14.377 -5.465 1.00 25.83 92 LYS A N 1
ATOM 744 C CA . LYS A 1 92 ? 19.262 -14.336 -6.916 1.00 25.83 92 LYS A CA 1
ATOM 745 C C . LYS A 1 92 ? 18.395 -15.457 -7.494 1.00 25.83 92 LYS A C 1
ATOM 747 O O . LYS A 1 92 ? 18.754 -16.625 -7.359 1.00 25.83 92 LYS A O 1
ATOM 752 N N . MET A 1 93 ? 17.249 -15.129 -8.085 1.00 29.20 93 MET A N 1
ATOM 753 C CA . MET A 1 93 ? 16.529 -16.099 -8.914 1.00 29.20 93 MET A CA 1
ATOM 754 C C . MET A 1 93 ? 17.243 -16.162 -10.267 1.00 29.20 93 MET A C 1
ATOM 756 O O . MET A 1 93 ? 17.482 -15.123 -10.881 1.00 29.20 93 MET A O 1
ATOM 760 N N . LYS A 1 94 ? 17.691 -17.366 -10.640 1.00 40.66 94 LYS A N 1
ATOM 761 C CA . LYS A 1 94 ? 18.160 -17.660 -11.999 1.00 40.66 94 LYS A CA 1
ATOM 762 C C . LYS A 1 94 ? 17.022 -17.490 -12.994 1.00 40.66 94 LYS A C 1
ATOM 764 O O . LYS A 1 94 ? 15.878 -17.813 -12.604 1.00 40.66 94 LYS A O 1
#

pLDDT: mean 70.9, std 19.68, range [25.83, 91.19]

Radius of gyration: 13.48 Å; chains: 1; bounding box: 32×28×30 Å

Organism: NCBI:txid1080224

Sequence (94 aa):
MKELKEEISKEYDIENIKINITNQDKEQVLNILIGDSKFNNYNTRNKQKLAFEIGKLAFKVYNPSDIILGKLTFEKESNYGLVKTSSSNSYKMK